Protein AF-A0A268ABA4-F1 (afdb_monomer_lite)

Secondary structure (DSSP, 8-state):
-------SEEEEEPPTT--HHHHHHHHHHTTEEEEEEEEEEEEEEEEETTEEEEEEEEEEEEEEEEE-----

InterPro domains:
  IPR025930 NETI protein [PF14044] (11-65)

Organism: NCBI:txid361277

Radius of gyration: 17.14 Å; chains: 1; bounding box: 42×31×46 Å

Foldseek 3Di:
DPPPDDDQKDKFKADPPHDPVNSQVVCVVVQKHFDDKDKAFDWDFDQDPNDTDTDRPGIIIMTIIGHPPPPD

Structure (mmCIF, N/CA/C/O backbone):
data_AF-A0A268ABA4-F1
#
_entry.id   AF-A0A268ABA4-F1
#
loop_
_atom_site.gro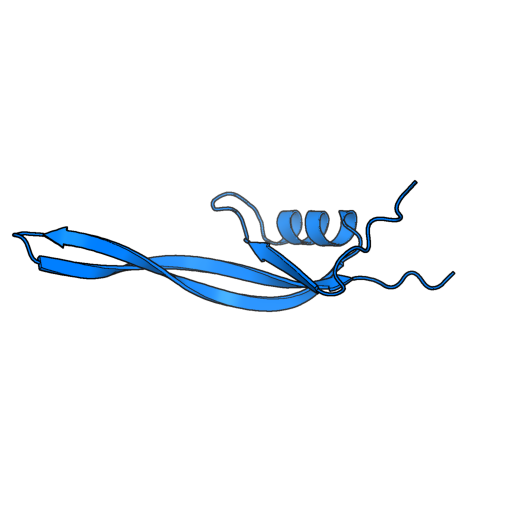up_PDB
_atom_site.id
_atom_site.type_symbol
_atom_site.label_atom_id
_atom_site.label_alt_id
_atom_site.label_comp_id
_atom_site.label_asym_id
_atom_site.label_entity_id
_atom_site.label_seq_id
_atom_site.pdbx_PDB_ins_code
_atom_site.Cartn_x
_atom_site.Cartn_y
_atom_site.Cartn_z
_atom_site.occupancy
_atom_site.B_iso_or_equiv
_atom_site.auth_seq_id
_atom_site.auth_comp_id
_atom_site.auth_asym_id
_atom_site.auth_atom_id
_atom_site.pdbx_PDB_model_num
ATOM 1 N N . MET A 1 1 ? 6.459 21.810 -25.272 1.00 43.91 1 MET A N 1
ATOM 2 C CA . MET A 1 1 ? 5.571 20.901 -24.515 1.00 43.91 1 MET A CA 1
ATOM 3 C C . MET A 1 1 ? 6.253 20.592 -23.190 1.00 43.91 1 MET A C 1
ATOM 5 O O . MET A 1 1 ? 7.389 20.125 -23.238 1.00 43.91 1 MET A O 1
ATOM 9 N N . PRO A 1 2 ? 5.675 20.937 -22.029 1.00 49.75 2 PRO A N 1
ATOM 10 C CA . PRO A 1 2 ? 6.305 20.622 -20.753 1.00 49.75 2 PRO A CA 1
ATOM 11 C C . PRO A 1 2 ? 6.354 19.097 -20.599 1.00 49.75 2 PRO A C 1
ATOM 13 O O . PRO A 1 2 ? 5.332 18.426 -20.674 1.00 49.75 2 PRO A O 1
ATOM 16 N N . LYS A 1 3 ? 7.559 18.538 -20.455 1.00 53.97 3 LYS A N 1
ATOM 17 C CA . LYS A 1 3 ? 7.757 17.115 -20.165 1.00 53.97 3 LYS A CA 1
ATOM 18 C C . LYS A 1 3 ? 7.254 16.869 -18.741 1.00 53.97 3 LYS A C 1
ATOM 20 O O . LYS A 1 3 ? 7.946 17.229 -17.790 1.00 53.97 3 LYS A O 1
ATOM 25 N N . GLU A 1 4 ? 6.054 16.318 -18.592 1.00 65.81 4 GLU A N 1
ATOM 26 C CA . GLU A 1 4 ? 5.513 15.927 -17.288 1.00 65.81 4 GLU A CA 1
ATOM 27 C C . GLU A 1 4 ? 6.477 14.945 -16.608 1.00 65.81 4 GLU A C 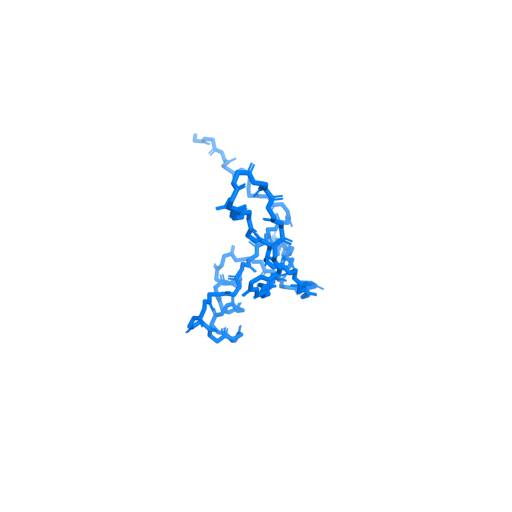1
ATOM 29 O O . GLU A 1 4 ? 6.700 13.821 -17.064 1.00 65.81 4 GLU A O 1
ATOM 34 N N . LYS A 1 5 ? 7.120 15.396 -15.525 1.00 73.06 5 LYS A N 1
ATOM 35 C CA . LYS A 1 5 ? 8.016 14.563 -14.722 1.00 73.06 5 LYS A CA 1
ATOM 36 C C . LYS A 1 5 ? 7.167 13.574 -13.930 1.00 73.06 5 LYS A C 1
ATOM 38 O O . LYS A 1 5 ? 6.599 13.935 -12.902 1.00 73.06 5 LYS A O 1
ATOM 43 N N . LYS A 1 6 ? 7.109 12.321 -14.389 1.00 77.12 6 LYS A N 1
ATOM 44 C CA . LYS A 1 6 ? 6.494 11.231 -13.622 1.00 77.12 6 LYS A CA 1
ATOM 45 C C . LYS A 1 6 ? 7.216 11.073 -12.274 1.00 77.12 6 LYS A C 1
ATOM 47 O O . LYS A 1 6 ? 8.452 11.044 -12.252 1.00 77.12 6 LYS A O 1
ATOM 52 N N . PRO A 1 7 ? 6.487 10.971 -11.148 1.00 84.94 7 PRO A N 1
ATOM 53 C CA . PRO A 1 7 ? 7.106 10.796 -9.843 1.00 84.94 7 PRO A CA 1
ATOM 54 C C . PRO A 1 7 ? 7.844 9.455 -9.790 1.00 84.94 7 PRO A C 1
ATOM 56 O O . PRO A 1 7 ? 7.385 8.453 -10.338 1.00 84.94 7 PRO A O 1
ATOM 59 N N . THR A 1 8 ? 8.991 9.427 -9.110 1.00 87.38 8 THR A N 1
ATOM 60 C CA . THR A 1 8 ? 9.842 8.228 -8.992 1.00 87.38 8 THR A CA 1
ATOM 61 C C . THR A 1 8 ? 9.222 7.130 -8.135 1.00 87.38 8 THR A C 1
ATOM 63 O O . THR A 1 8 ? 9.666 5.985 -8.206 1.00 87.38 8 THR A O 1
ATOM 66 N N . LYS A 1 9 ? 8.217 7.468 -7.325 1.00 89.75 9 LYS A N 1
ATOM 67 C CA . LYS A 1 9 ? 7.436 6.543 -6.508 1.00 89.75 9 LYS A CA 1
ATOM 68 C C . LYS A 1 9 ? 5.957 6.858 -6.670 1.00 89.75 9 LYS A C 1
ATOM 70 O O . LYS A 1 9 ? 5.593 8.031 -6.743 1.00 89.75 9 LYS A O 1
ATOM 75 N N . LYS A 1 10 ? 5.121 5.825 -6.692 1.00 92.56 10 LYS A N 1
ATOM 76 C CA . LYS A 1 10 ? 3.660 5.951 -6.742 1.00 92.56 10 LYS A CA 1
ATOM 77 C C . LYS A 1 10 ? 3.030 4.853 -5.889 1.00 92.56 10 LYS A C 1
ATOM 79 O O . LYS A 1 10 ? 3.564 3.746 -5.828 1.00 92.56 10 LYS A O 1
ATOM 84 N N . ARG A 1 11 ? 1.937 5.163 -5.198 1.00 93.44 11 ARG A N 1
ATOM 85 C CA . ARG A 1 11 ? 1.186 4.195 -4.390 1.00 93.44 11 ARG A CA 1
ATOM 86 C C . ARG A 1 11 ? -0.054 3.751 -5.144 1.00 93.44 11 ARG A C 1
ATOM 88 O O . ARG A 1 11 ? -0.707 4.582 -5.769 1.00 93.44 11 ARG A O 1
ATOM 95 N N . PHE A 1 12 ? -0.351 2.462 -5.067 1.00 93.88 12 PHE A N 1
ATOM 96 C CA . PHE A 1 12 ? -1.504 1.849 -5.711 1.00 93.88 12 PHE A CA 1
ATOM 97 C C . PHE A 1 12 ? -2.321 1.103 -4.670 1.00 93.88 12 PHE A C 1
ATOM 99 O O . PHE A 1 12 ? -1.813 0.199 -4.015 1.00 93.88 12 PHE A O 1
ATOM 106 N N . GLU A 1 13 ? -3.569 1.512 -4.493 1.00 94.12 13 GLU A N 1
ATOM 107 C CA . GLU A 1 13 ? -4.523 0.839 -3.617 1.00 94.12 13 GLU A CA 1
ATOM 108 C C . GLU A 1 13 ? -5.163 -0.332 -4.363 1.00 94.12 13 GLU A C 1
ATOM 110 O O . GLU A 1 13 ? -5.601 -0.172 -5.504 1.00 94.12 13 GLU A O 1
ATOM 115 N N . LEU A 1 14 ? -5.211 -1.496 -3.715 1.00 93.44 14 LEU A N 1
ATOM 116 C CA . LEU A 1 14 ? -5.975 -2.641 -4.193 1.00 93.44 14 LEU A CA 1
ATOM 117 C C . LEU A 1 14 ? -7.463 -2.310 -4.065 1.00 93.44 14 LEU A C 1
ATOM 119 O O . LEU A 1 14 ? -7.941 -2.036 -2.960 1.00 93.44 14 LEU A O 1
ATOM 123 N N . GLY A 1 15 ? -8.183 -2.323 -5.184 1.00 90.00 15 GLY A N 1
ATOM 124 C CA . GLY A 1 15 ? -9.632 -2.113 -5.179 1.00 90.00 15 GLY A CA 1
ATOM 125 C C . GLY A 1 15 ? -10.384 -3.213 -4.418 1.00 90.00 15 GLY A C 1
ATOM 126 O O . GLY A 1 15 ? -9.936 -4.354 -4.363 1.00 90.00 15 GLY A O 1
ATOM 127 N N . GLU A 1 16 ? -11.565 -2.895 -3.876 1.00 83.75 16 GLU A N 1
ATOM 128 C CA . GLU A 1 16 ? -12.383 -3.832 -3.075 1.00 83.75 16 GLU A CA 1
ATOM 129 C C . GLU A 1 16 ? -12.756 -5.128 -3.818 1.00 83.75 16 GLU A C 1
ATOM 131 O O . GLU A 1 16 ? -12.916 -6.172 -3.194 1.00 83.75 16 GLU A O 1
ATOM 136 N N . ASN A 1 17 ? -12.852 -5.072 -5.150 1.00 87.50 17 ASN A N 1
ATOM 137 C CA . ASN A 1 17 ? -13.134 -6.220 -6.020 1.00 87.50 17 ASN A CA 1
ATOM 138 C C . ASN A 1 17 ? -11.989 -6.493 -7.012 1.00 87.50 17 ASN A C 1
ATOM 140 O O . ASN A 1 17 ? -12.184 -7.148 -8.034 1.00 87.50 17 ASN A O 1
ATOM 144 N N . GLU A 1 18 ? -10.804 -5.942 -6.755 1.00 88.75 18 GLU A N 1
ATOM 145 C CA . GLU A 1 18 ? -9.633 -6.116 -7.609 1.00 88.75 18 GLU A CA 1
ATOM 146 C C . GLU A 1 18 ? -8.777 -7.276 -7.086 1.00 88.75 18 GLU A C 1
ATOM 148 O O . GLU A 1 18 ? -8.533 -7.404 -5.885 1.00 88.75 18 GLU A O 1
ATOM 153 N N . THR A 1 19 ? -8.296 -8.137 -7.983 1.00 93.38 19 THR A N 1
ATOM 154 C CA . THR A 1 19 ? -7.316 -9.163 -7.614 1.00 93.38 19 THR A CA 1
ATOM 155 C C . THR A 1 19 ? -5.927 -8.544 -7.499 1.00 93.38 19 THR A C 1
ATOM 157 O O . THR A 1 19 ? -5.604 -7.560 -8.166 1.00 93.38 19 THR A O 1
ATOM 160 N N . ILE A 1 20 ? -5.061 -9.144 -6.678 1.00 90.75 20 ILE A N 1
ATOM 161 C CA . ILE A 1 20 ? -3.670 -8.685 -6.545 1.00 90.75 20 ILE A CA 1
ATOM 162 C C . ILE A 1 20 ? -2.998 -8.633 -7.923 1.00 90.75 20 ILE A C 1
ATOM 164 O O . ILE A 1 20 ? -2.338 -7.652 -8.242 1.00 90.75 20 ILE A O 1
ATOM 168 N N . GLU A 1 21 ? -3.217 -9.645 -8.759 1.00 92.75 21 GLU A N 1
ATOM 169 C CA . GLU A 1 21 ? -2.659 -9.724 -10.111 1.00 92.75 21 GLU A CA 1
ATOM 170 C C . GLU A 1 21 ? -3.111 -8.563 -11.004 1.00 92.75 21 GLU A C 1
ATOM 172 O O . GLU A 1 21 ? -2.270 -7.940 -11.648 1.00 92.75 21 GLU A O 1
ATOM 177 N N . ALA A 1 22 ? -4.402 -8.212 -10.989 1.00 94.25 22 ALA A N 1
ATOM 178 C CA . ALA A 1 22 ? -4.918 -7.073 -11.749 1.00 94.25 22 ALA A CA 1
ATOM 179 C C . ALA A 1 22 ? -4.298 -5.745 -11.281 1.00 94.25 22 ALA A C 1
ATOM 181 O O . ALA A 1 22 ? -3.924 -4.901 -12.097 1.00 94.25 22 ALA A O 1
ATOM 182 N N . CYS A 1 23 ? -4.112 -5.583 -9.968 1.00 93.81 23 CYS A N 1
ATOM 183 C CA . CYS A 1 23 ? -3.425 -4.424 -9.404 1.00 93.81 23 CYS A CA 1
ATOM 184 C C . CYS A 1 23 ? -1.959 -4.351 -9.874 1.00 93.81 23 CYS A C 1
ATOM 186 O O . CYS A 1 23 ? -1.480 -3.296 -10.295 1.00 93.81 23 CYS A O 1
ATOM 188 N N . LEU A 1 24 ? -1.247 -5.483 -9.860 1.00 92.06 24 LEU A N 1
ATOM 189 C CA . LEU A 1 24 ? 0.138 -5.574 -10.328 1.00 92.06 24 LEU A CA 1
ATOM 190 C C . LEU A 1 24 ? 0.276 -5.281 -11.828 1.00 92.06 24 LEU A C 1
ATOM 192 O O . LEU A 1 24 ? 1.233 -4.614 -12.229 1.00 92.06 24 LEU A O 1
ATOM 196 N N . ASP A 1 25 ? -0.674 -5.734 -12.645 1.00 94.31 25 ASP A N 1
ATOM 197 C CA . ASP A 1 25 ? -0.682 -5.466 -14.083 1.00 94.31 25 ASP A CA 1
ATOM 198 C C . ASP A 1 25 ? -0.827 -3.966 -14.371 1.00 94.31 25 ASP A C 1
ATOM 200 O O . ASP A 1 25 ? -0.038 -3.400 -15.128 1.00 94.31 25 ASP A O 1
ATOM 204 N N . ARG A 1 26 ? -1.722 -3.272 -13.652 1.00 93.94 26 ARG A N 1
ATOM 205 C CA . ARG A 1 26 ? -1.864 -1.806 -13.726 1.00 93.94 26 ARG A CA 1
ATOM 206 C C . ARG A 1 26 ? -0.575 -1.075 -13.354 1.00 93.94 26 ARG A C 1
ATOM 208 O O . ARG A 1 26 ? -0.171 -0.143 -14.050 1.00 93.94 26 ARG A O 1
ATOM 215 N N . ILE A 1 27 ? 0.080 -1.502 -12.274 1.00 92.62 27 ILE A N 1
ATOM 216 C CA . ILE A 1 27 ? 1.361 -0.939 -11.821 1.00 92.62 27 ILE A CA 1
ATOM 217 C C . ILE A 1 27 ? 2.411 -1.052 -12.934 1.00 92.62 27 ILE A C 1
ATOM 219 O O . ILE A 1 27 ? 3.087 -0.073 -13.262 1.00 92.62 27 ILE A O 1
ATOM 223 N N . LYS A 1 28 ? 2.506 -2.232 -13.554 1.00 91.38 28 LYS A N 1
ATOM 224 C CA . LYS A 1 28 ? 3.438 -2.505 -14.650 1.00 91.38 28 LYS A CA 1
ATOM 225 C C . LYS A 1 28 ? 3.093 -1.716 -15.915 1.00 91.38 28 LYS A C 1
ATOM 227 O O . LYS A 1 28 ? 3.999 -1.155 -16.527 1.00 91.38 28 LYS A O 1
ATOM 232 N N . ALA A 1 29 ? 1.813 -1.624 -16.276 1.00 91.94 29 ALA A N 1
ATOM 233 C CA . ALA A 1 29 ? 1.326 -0.856 -17.422 1.00 91.94 29 ALA A CA 1
ATOM 234 C C . ALA A 1 29 ? 1.639 0.645 -17.294 1.00 91.94 29 ALA A C 1
ATOM 236 O O . ALA A 1 29 ? 1.952 1.305 -18.283 1.00 91.94 29 ALA A O 1
ATOM 237 N N . GLU A 1 30 ? 1.640 1.187 -16.071 1.00 89.44 30 GLU A N 1
ATOM 238 C CA . GLU A 1 30 ? 2.080 2.563 -15.813 1.00 89.44 30 GLU A CA 1
ATOM 239 C C . GLU A 1 30 ? 3.613 2.750 -15.853 1.00 89.44 30 GLU A C 1
ATOM 241 O O . GLU A 1 30 ? 4.099 3.888 -15.834 1.00 89.44 30 GLU A O 1
ATOM 246 N N . GLY A 1 31 ? 4.383 1.660 -15.941 1.00 91.31 31 GLY A N 1
ATOM 247 C CA . GLY A 1 31 ? 5.846 1.670 -15.927 1.00 91.31 31 GLY A CA 1
ATOM 248 C C . GLY A 1 31 ? 6.438 1.725 -14.518 1.00 91.31 31 GLY A C 1
ATOM 249 O O . GLY A 1 31 ? 7.533 2.257 -14.325 1.00 91.31 31 GLY A O 1
ATOM 250 N N . TYR A 1 32 ? 5.725 1.201 -13.524 1.00 93.62 32 TYR A N 1
ATOM 251 C CA . TYR A 1 32 ? 6.183 1.093 -12.143 1.00 93.62 32 TYR A CA 1
ATOM 252 C C . TYR A 1 32 ? 6.417 -0.375 -11.745 1.00 93.62 32 TYR A C 1
ATOM 254 O O . TYR A 1 32 ? 5.867 -1.299 -12.335 1.00 93.62 32 TYR A O 1
ATOM 262 N N . LEU A 1 33 ? 7.270 -0.595 -10.742 1.00 92.06 33 LEU A N 1
ATOM 263 C CA . LEU A 1 33 ? 7.506 -1.895 -10.108 1.00 92.06 33 LEU A CA 1
ATOM 264 C C . LEU A 1 33 ? 7.046 -1.841 -8.651 1.00 92.06 33 LEU A C 1
ATOM 266 O O . LEU A 1 33 ? 7.484 -0.934 -7.934 1.00 92.06 33 LEU A O 1
ATOM 270 N N . PRO A 1 34 ? 6.223 -2.793 -8.181 1.00 93.81 34 PRO A N 1
ATOM 271 C CA . PRO A 1 34 ? 5.891 -2.911 -6.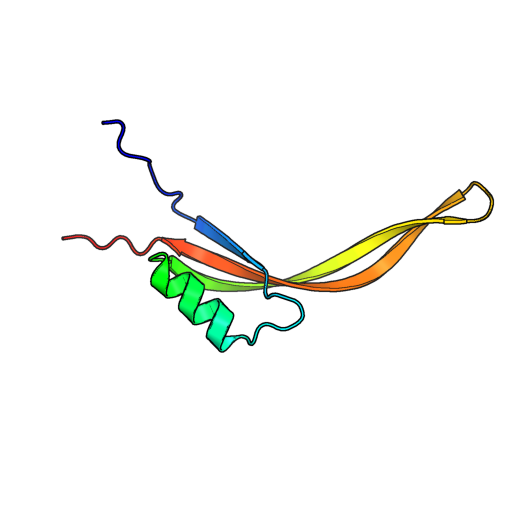766 1.00 93.81 34 PRO A CA 1
ATOM 272 C C . PRO A 1 34 ? 7.156 -3.254 -5.973 1.00 93.81 34 PRO A C 1
ATOM 274 O O . PRO A 1 34 ? 7.860 -4.212 -6.280 1.00 93.81 34 PRO A O 1
ATOM 277 N N . VAL A 1 35 ? 7.461 -2.459 -4.949 1.00 93.50 35 VAL A N 1
ATOM 278 C CA . VAL A 1 35 ? 8.618 -2.685 -4.066 1.00 93.50 35 VAL A CA 1
ATOM 279 C C . VAL A 1 35 ? 8.199 -3.083 -2.655 1.00 93.50 35 VAL A C 1
ATOM 281 O O . VAL A 1 35 ? 8.983 -3.702 -1.941 1.00 93.50 35 VAL A O 1
ATOM 284 N N . ARG A 1 36 ? 6.975 -2.737 -2.234 1.00 92.88 36 ARG A N 1
ATOM 285 C CA . ARG A 1 36 ? 6.457 -3.064 -0.902 1.00 92.88 36 ARG A CA 1
ATOM 286 C C . ARG A 1 36 ? 4.930 -3.131 -0.899 1.00 92.88 36 ARG A C 1
ATOM 288 O O . ARG A 1 36 ? 4.282 -2.258 -1.465 1.00 92.88 36 ARG A O 1
ATOM 295 N N . LYS A 1 37 ? 4.375 -4.131 -0.208 1.00 94.75 37 LYS A N 1
ATOM 296 C CA . LYS A 1 37 ? 2.958 -4.202 0.178 1.00 94.75 37 LYS A CA 1
ATOM 297 C C . LYS A 1 37 ? 2.797 -3.619 1.584 1.00 94.75 37 LYS A C 1
ATOM 299 O O . LYS A 1 37 ? 3.546 -3.981 2.492 1.00 94.75 37 LYS A O 1
ATOM 304 N N . VAL A 1 38 ? 1.832 -2.731 1.758 1.00 94.31 38 VAL A N 1
ATOM 305 C CA . VAL A 1 38 ? 1.471 -2.083 3.018 1.00 94.31 38 VAL A CA 1
ATOM 306 C C . VAL A 1 38 ? -0.005 -2.359 3.269 1.00 94.31 38 VAL A C 1
ATOM 308 O O . VAL A 1 38 ? -0.830 -2.144 2.391 1.00 94.31 38 VAL A O 1
ATOM 311 N N . GLU A 1 39 ? -0.348 -2.865 4.447 1.00 93.31 39 GLU A N 1
ATOM 312 C CA . GLU A 1 39 ? -1.740 -3.021 4.874 1.00 93.31 39 GLU A CA 1
ATOM 313 C C . GLU A 1 39 ? -2.033 -1.950 5.919 1.00 93.31 39 GLU A C 1
ATOM 315 O O . GLU A 1 39 ? -1.470 -1.989 7.012 1.00 93.31 39 GLU A O 1
ATOM 320 N N . GLU A 1 40 ? -2.871 -0.974 5.570 1.00 92.56 40 GLU A N 1
ATOM 321 C CA . GLU A 1 40 ? -3.250 0.114 6.474 1.00 92.56 40 GLU A CA 1
ATOM 322 C C . GLU A 1 40 ? -4.699 -0.078 6.949 1.00 92.56 40 GLU A C 1
ATOM 324 O O . GLU A 1 40 ? -5.587 -0.313 6.120 1.00 92.56 40 GLU A O 1
ATOM 329 N N . PRO A 1 41 ? -4.976 0.010 8.263 1.00 93.19 41 PRO A N 1
ATOM 330 C CA . PRO A 1 41 ? -6.342 -0.001 8.770 1.00 93.19 41 PRO A CA 1
ATOM 331 C C . PRO A 1 41 ? -7.102 1.244 8.298 1.00 93.19 41 PRO A C 1
ATOM 333 O O . PRO A 1 41 ? -6.572 2.355 8.280 1.00 93.19 41 PRO A O 1
ATOM 336 N N . ILE A 1 42 ? -8.364 1.052 7.925 1.00 90.19 42 ILE A N 1
ATOM 337 C CA . ILE A 1 42 ? -9.286 2.133 7.588 1.00 90.19 42 ILE A CA 1
ATOM 338 C C . ILE A 1 42 ? -10.073 2.458 8.850 1.00 90.19 42 ILE A C 1
ATOM 340 O O . ILE A 1 42 ? -10.830 1.626 9.354 1.00 90.19 42 ILE A O 1
ATOM 344 N N . PHE A 1 43 ? -9.897 3.675 9.349 1.00 92.44 43 PHE A N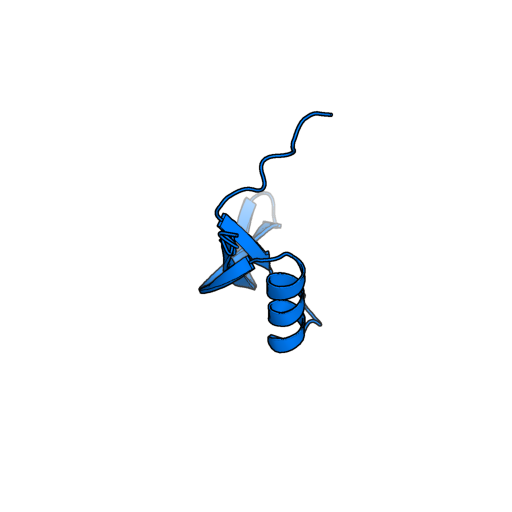 1
ATOM 345 C CA . PHE A 1 43 ? -10.675 4.198 10.460 1.00 92.44 43 PHE A CA 1
ATOM 346 C C . PHE A 1 43 ? -11.822 5.049 9.933 1.00 92.44 43 PHE A C 1
ATOM 348 O O . PHE A 1 43 ? -11.649 5.821 8.989 1.00 92.44 43 PHE A O 1
ATOM 355 N N . ARG A 1 44 ? -12.989 4.923 10.558 1.00 90.38 44 ARG A N 1
ATOM 356 C CA . ARG A 1 44 ? -14.136 5.785 10.301 1.00 90.38 44 ARG A CA 1
ATOM 357 C C . ARG A 1 44 ? -14.429 6.602 11.543 1.00 90.38 44 ARG A C 1
ATOM 359 O O . ARG A 1 44 ? -14.595 6.048 12.627 1.00 90.38 44 ARG A O 1
ATOM 366 N N . GLU A 1 45 ? -14.516 7.911 11.357 1.00 92.50 45 GLU A N 1
ATOM 367 C CA . GLU A 1 45 ? -15.079 8.809 12.356 1.00 92.50 45 GLU A CA 1
ATOM 368 C C . GLU A 1 45 ? -16.607 8.728 12.283 1.00 92.50 45 GLU A C 1
ATOM 370 O O . GLU A 1 45 ? -17.217 9.045 11.258 1.00 92.50 45 GLU A O 1
ATOM 375 N N . THR A 1 46 ? -17.228 8.276 13.366 1.00 89.00 46 THR A N 1
ATOM 376 C CA . THR A 1 46 ? -18.680 8.247 13.546 1.00 89.00 46 THR A CA 1
ATOM 377 C C . THR A 1 46 ? -19.047 9.173 14.702 1.00 89.00 46 THR A C 1
ATOM 379 O O . THR A 1 46 ? -18.281 9.354 15.648 1.00 89.00 46 THR A O 1
ATOM 382 N N . THR A 1 47 ? -20.193 9.847 14.608 1.00 89.38 47 THR A N 1
ATOM 383 C CA . THR A 1 47 ? -20.739 10.612 15.736 1.00 89.38 47 THR A CA 1
ATOM 384 C C . THR A 1 47 ? -21.896 9.822 16.311 1.00 89.38 47 THR A C 1
ATOM 386 O O . THR A 1 47 ? -22.931 9.688 15.663 1.00 89.38 47 THR A O 1
ATOM 389 N N . GLU A 1 48 ? -21.713 9.300 17.517 1.00 83.56 48 GLU A N 1
ATOM 390 C CA . GLU A 1 48 ? -22.742 8.576 18.254 1.00 83.56 48 GLU A CA 1
ATOM 391 C C . GLU A 1 48 ? -23.011 9.330 19.558 1.00 83.56 48 GLU A C 1
ATOM 393 O O . GLU A 1 48 ? -22.088 9.632 20.313 1.00 83.56 48 GLU A O 1
ATOM 398 N N . ASN A 1 49 ? -24.272 9.707 19.796 1.00 81.06 49 ASN A N 1
ATOM 399 C CA . ASN A 1 49 ? -24.699 10.455 20.988 1.00 81.06 49 ASN A CA 1
ATOM 400 C C . ASN A 1 49 ? -23.887 11.741 21.272 1.00 81.06 49 ASN A C 1
ATOM 402 O O . ASN A 1 49 ? -23.587 12.064 22.418 1.00 81.06 49 ASN A O 1
ATOM 406 N N . GLY A 1 50 ? -23.507 12.483 20.226 1.00 86.12 50 GLY A N 1
ATOM 407 C CA . GLY A 1 50 ? -22.757 13.740 20.357 1.00 86.12 50 GLY A CA 1
ATOM 408 C C . GLY A 1 50 ? -21.255 13.579 20.630 1.00 86.12 50 GLY A C 1
ATOM 409 O O . GLY A 1 50 ? -20.551 14.585 20.698 1.00 86.12 50 GLY A O 1
ATOM 410 N N . ALA A 1 51 ? -20.744 12.347 20.724 1.00 85.62 51 ALA A N 1
ATOM 411 C CA . ALA A 1 51 ? -19.319 12.056 20.849 1.00 85.62 51 ALA A CA 1
ATOM 412 C C . ALA A 1 51 ? -18.742 11.547 19.519 1.00 85.62 51 ALA A C 1
ATOM 414 O O . ALA A 1 51 ? -19.352 10.725 18.832 1.00 85.62 51 ALA A O 1
ATOM 415 N N . LYS A 1 52 ? -17.542 12.022 19.160 1.00 90.19 52 LYS A N 1
ATOM 416 C CA . LYS A 1 52 ? -16.782 11.488 18.022 1.00 90.19 52 LYS A CA 1
ATOM 417 C C . LYS A 1 52 ? -16.096 10.193 18.440 1.00 90.19 52 LYS A C 1
ATOM 419 O O . LYS A 1 52 ? -15.288 10.198 19.368 1.00 90.19 52 LYS A O 1
ATOM 424 N N . LYS A 1 53 ? -16.390 9.105 17.737 1.00 89.75 53 LYS A N 1
ATOM 425 C CA . LYS A 1 53 ? -15.766 7.798 17.917 1.00 89.75 53 LYS A CA 1
ATOM 426 C C . LYS A 1 53 ? -14.968 7.457 16.665 1.00 89.75 53 LYS A C 1
ATOM 428 O O . LYS A 1 53 ? -15.420 7.697 15.549 1.00 89.75 53 LYS A O 1
ATOM 433 N N . VAL A 1 54 ? -13.763 6.930 16.857 1.00 92.44 54 VAL A N 1
ATOM 434 C CA . VAL A 1 54 ? -12.909 6.442 15.770 1.00 92.44 54 VAL A CA 1
ATOM 435 C C . VAL A 1 54 ? -12.924 4.928 15.841 1.00 92.44 54 VAL A C 1
ATOM 437 O O . VAL A 1 54 ? -12.399 4.35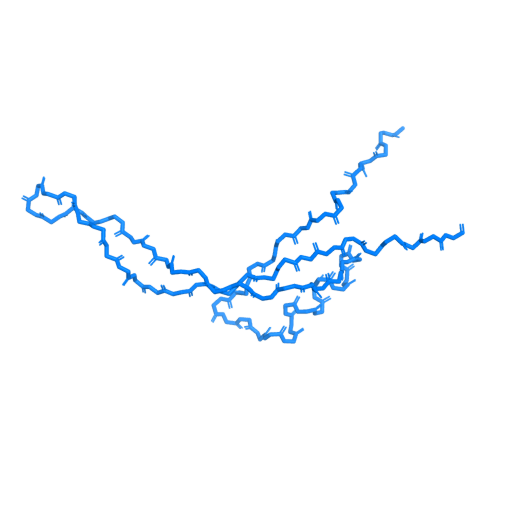0 16.792 1.00 92.44 54 VAL A O 1
ATOM 440 N N . GLU A 1 55 ? -13.543 4.285 14.858 1.00 89.62 55 GLU A N 1
ATOM 441 C CA . GLU A 1 55 ? -13.665 2.828 14.825 1.00 89.62 55 GLU A CA 1
ATOM 442 C C . GLU A 1 55 ? -12.931 2.262 13.604 1.00 89.62 55 GLU A C 1
ATOM 444 O O . GLU A 1 55 ? -13.048 2.815 12.504 1.00 89.62 55 GLU A O 1
ATOM 449 N N . PRO A 1 56 ? -12.149 1.178 13.760 1.00 92.88 56 PRO A N 1
ATOM 450 C CA . PRO A 1 56 ? -11.548 0.488 12.629 1.00 92.88 56 PRO A CA 1
ATOM 451 C C . PRO A 1 56 ? -12.644 -0.264 11.865 1.00 92.88 56 PRO A C 1
ATOM 453 O O . PRO A 1 56 ? -13.217 -1.226 12.370 1.00 92.88 56 PRO A O 1
ATOM 456 N N . ILE A 1 57 ? -12.937 0.174 10.642 1.00 92.12 57 ILE A N 1
ATOM 457 C CA . ILE A 1 57 ? -13.995 -0.408 9.799 1.00 92.12 57 ILE A CA 1
ATOM 458 C C . ILE A 1 57 ? -13.466 -1.394 8.757 1.00 92.12 57 ILE A C 1
ATOM 460 O O . ILE A 1 57 ? -14.244 -2.058 8.081 1.00 92.12 57 ILE A O 1
ATOM 464 N N . GLY A 1 58 ? -12.148 -1.490 8.597 1.00 91.25 58 GLY A N 1
ATOM 465 C CA . GLY A 1 58 ? -11.551 -2.382 7.617 1.00 91.25 58 GLY A CA 1
ATOM 466 C C . GLY A 1 58 ? -10.056 -2.170 7.463 1.00 91.25 58 GLY A C 1
ATOM 467 O O . GLY A 1 58 ? -9.402 -1.545 8.298 1.00 91.25 58 GLY A O 1
ATOM 468 N N . ARG A 1 59 ? -9.515 -2.694 6.367 1.00 92.38 59 ARG A N 1
ATOM 469 C CA . ARG A 1 59 ? -8.116 -2.533 5.965 1.00 92.38 59 ARG A CA 1
ATOM 470 C C . ARG A 1 59 ? -8.042 -2.314 4.463 1.00 92.38 59 ARG A C 1
ATOM 472 O O . ARG A 1 59 ? -8.818 -2.910 3.722 1.00 92.38 59 ARG A O 1
ATOM 479 N N . LYS A 1 60 ? -7.083 -1.509 4.027 1.00 93.12 60 LYS A N 1
ATOM 480 C CA . LYS A 1 60 ? -6.709 -1.370 2.621 1.00 93.12 60 LYS A CA 1
ATOM 481 C C . LYS A 1 60 ? -5.316 -1.921 2.392 1.00 93.12 60 LYS A C 1
ATOM 483 O O . LYS A 1 60 ? -4.436 -1.793 3.242 1.00 93.12 60 LYS A O 1
ATOM 488 N N . VAL A 1 61 ? -5.124 -2.526 1.227 1.00 94.00 61 VAL A N 1
ATOM 489 C CA . VAL A 1 61 ? -3.815 -2.975 0.759 1.00 94.00 61 VAL A CA 1
ATOM 490 C C . VAL A 1 61 ? -3.282 -1.922 -0.202 1.00 94.00 61 VAL A C 1
ATOM 492 O O . VAL A 1 61 ? -3.945 -1.578 -1.174 1.00 94.00 61 VAL A O 1
ATOM 495 N N . ILE A 1 62 ? -2.084 -1.420 0.060 1.00 94.69 62 ILE A N 1
ATOM 496 C CA . ILE A 1 62 ? -1.390 -0.429 -0.754 1.00 94.69 62 ILE A CA 1
ATOM 497 C C . ILE A 1 62 ? -0.066 -1.017 -1.216 1.00 94.69 62 ILE A C 1
ATOM 499 O O . ILE A 1 62 ? 0.715 -1.536 -0.424 1.00 94.69 62 ILE A O 1
ATOM 503 N N . PHE A 1 63 ? 0.222 -0.895 -2.501 1.00 95.00 63 PHE A N 1
ATOM 504 C CA . PHE A 1 63 ? 1.516 -1.211 -3.075 1.00 95.00 63 PHE A CA 1
ATOM 505 C C . PHE A 1 63 ? 2.304 0.081 -3.266 1.00 95.00 63 PHE A C 1
ATOM 507 O O . PHE A 1 63 ? 1.934 0.938 -4.070 1.00 95.00 63 PHE A O 1
ATOM 514 N N . ASP A 1 64 ? 3.404 0.233 -2.530 1.00 94.50 64 ASP A N 1
ATOM 515 C CA . ASP A 1 64 ? 4.421 1.225 -2.857 1.00 94.50 64 ASP A CA 1
ATOM 516 C C . ASP A 1 64 ? 5.194 0.721 -4.072 1.00 94.50 64 ASP A C 1
ATOM 518 O O . ASP A 1 64 ? 5.707 -0.403 -4.095 1.00 94.50 64 ASP A O 1
ATOM 522 N N . THR A 1 65 ? 5.301 1.578 -5.078 1.00 94.69 65 THR A N 1
ATOM 523 C CA . THR A 1 65 ? 5.960 1.255 -6.337 1.00 94.69 65 THR A CA 1
ATOM 524 C C . THR A 1 65 ? 7.074 2.244 -6.636 1.00 94.69 65 THR A C 1
ATOM 526 O O . THR A 1 65 ? 7.088 3.372 -6.130 1.00 94.69 65 THR A O 1
ATOM 529 N N . LYS A 1 66 ? 8.023 1.827 -7.470 1.00 92.62 66 LYS A N 1
ATOM 530 C CA . LYS A 1 66 ? 9.110 2.662 -7.978 1.00 92.62 66 LYS A CA 1
ATOM 531 C C . LYS A 1 66 ? 9.037 2.708 -9.49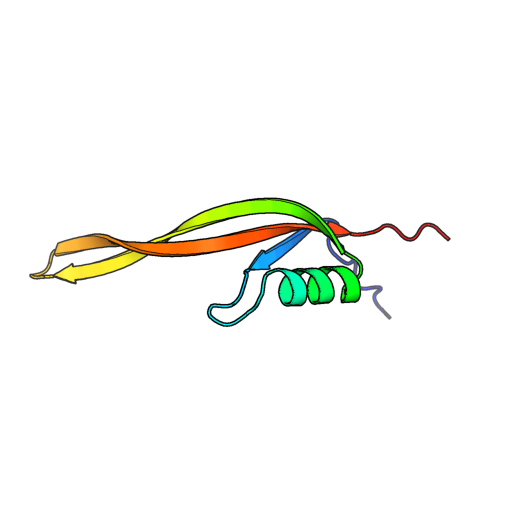8 1.00 92.62 66 LYS A C 1
ATOM 533 O O . LYS A 1 66 ? 8.812 1.682 -10.128 1.00 92.62 66 LYS A O 1
ATOM 538 N N . LEU A 1 67 ? 9.232 3.888 -10.076 1.00 92.12 67 LEU A N 1
ATOM 539 C CA . LEU A 1 67 ? 9.280 4.074 -11.524 1.00 92.12 67 LEU A CA 1
ATOM 540 C C . LEU A 1 67 ? 10.409 3.208 -12.096 1.00 92.12 67 LEU A C 1
ATOM 542 O O . LEU A 1 67 ? 11.556 3.341 -11.648 1.00 92.12 67 LEU A O 1
ATOM 546 N N . LEU A 1 68 ? 10.110 2.356 -13.083 1.00 86.94 68 LEU A N 1
ATOM 547 C CA . LEU A 1 68 ? 11.168 1.781 -13.902 1.00 86.94 68 LEU A CA 1
ATOM 548 C C . LEU A 1 68 ? 11.782 2.937 -14.680 1.00 86.94 68 LEU A C 1
ATOM 550 O O . LEU A 1 68 ? 11.186 3.470 -15.618 1.00 86.94 68 LEU A O 1
ATOM 554 N N . LYS A 1 69 ? 12.995 3.333 -14.297 1.00 72.75 69 LYS A N 1
ATOM 555 C CA . LYS A 1 69 ? 13.855 4.049 -15.228 1.00 72.75 69 LYS A CA 1
ATOM 556 C C . LYS A 1 69 ? 14.156 3.060 -16.345 1.00 72.75 69 LYS A C 1
ATOM 558 O O . LYS A 1 69 ? 15.001 2.189 -16.186 1.00 72.75 69 LYS A O 1
ATOM 563 N N . THR A 1 70 ? 13.410 3.158 -17.436 1.00 57.94 70 THR A N 1
ATOM 564 C CA . THR A 1 70 ? 13.868 2.594 -18.700 1.00 57.94 70 THR A CA 1
ATOM 565 C C . THR A 1 70 ? 14.978 3.537 -19.145 1.00 57.94 70 THR A C 1
ATOM 567 O O . THR A 1 70 ? 14.710 4.577 -19.740 1.00 57.94 70 THR A O 1
ATOM 570 N N . GLU A 1 71 ? 16.197 3.280 -18.672 1.00 54.94 71 GLU A N 1
ATOM 571 C CA . GLU A 1 71 ? 17.388 3.880 -19.264 1.00 54.94 71 GLU A CA 1
ATOM 572 C C . GLU A 1 71 ? 17.496 3.287 -20.668 1.00 54.94 71 GLU A C 1
ATOM 574 O O . GLU A 1 71 ? 17.461 2.065 -20.825 1.00 54.94 71 GLU A O 1
ATOM 579 N N . HIS A 1 72 ? 17.504 4.158 -21.671 1.00 42.38 72 HIS A N 1
ATOM 580 C CA . HIS A 1 72 ? 17.650 3.807 -23.074 1.00 42.38 72 HIS A CA 1
ATOM 581 C C . HIS A 1 72 ? 18.931 4.437 -23.608 1.00 42.38 72 HIS A C 1
ATOM 583 O O . HIS A 1 72 ? 19.268 5.544 -23.124 1.00 42.38 72 HIS A O 1
#

Sequence (72 aa):
MPKEKKPTKKRFELGENETIEACLDRIKAEGYLPVRKVEEPIFRETTENGAKKVEPIGRKVIFDTKLLKTEH

pLDDT: mean 86.88, std 12.31, range [42.38, 95.0]